Protein AF-M0EXF9-F1 (afdb_monomer)

InterPro domains:
  IPR001041 2Fe-2S ferredoxin-type iron-sulfur binding domain [PF00111] (17-67)
  IPR001041 2Fe-2S ferredoxin-type iron-sulfur binding domain [PS51085] (1-78)
  IPR001041 2Fe-2S ferredoxin-type iron-sulfur binding domain [cd00207] (19-73)
  IPR012675 Beta-grasp domain superfamily [G3DSA:3.10.20.30] (1-77)
  IPR036010 2Fe-2S ferredoxin-like superfamily [SSF54292] (14-73)

pLDDT: mean 95.65, std 4.31, range [72.06, 98.44]

Organism: NCBI:txid1227466

Radius of gyration: 11.76 Å; Cα contacts (8 Å, |Δi|>4): 146; chains: 1; bounding box: 29×29×27 Å

Mean predicted aligned error: 2.36 Å

Solvent-accessible surface area (backbone atoms only — not comparable to full-atom va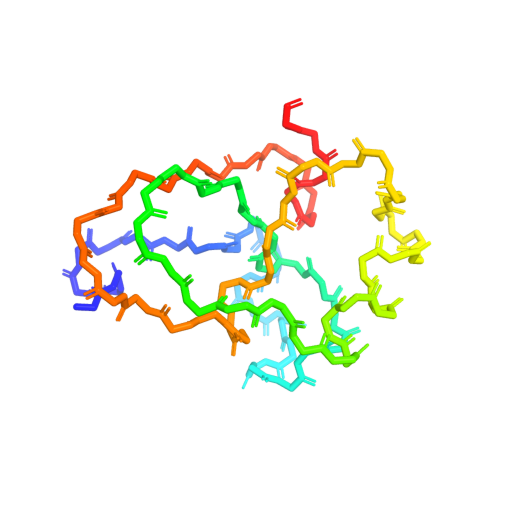lues): 4922 Å² total; per-residue (Å²): 108,57,66,83,74,77,46,74,64,39,37,74,71,35,68,76,71,53,54,86,58,66,57,76,68,56,31,37,22,26,33,73,49,71,41,55,55,79,83,46,74,59,50,54,57,43,40,52,36,82,88,38,41,80,84,56,79,60,42,46,56,66,73,50,47,80,74,55,68,68,50,77,47,74,30,44,61,64,33,20,67,50,113

Structure (mmCIF, N/CA/C/O backbone):
data_AF-M0EXF9-F1
#
_entry.id   AF-M0EXF9-F1
#
loop_
_atom_site.group_PDB
_atom_site.id
_atom_site.type_symbol
_atom_site.label_atom_id
_atom_site.label_alt_id
_atom_site.label_comp_id
_atom_site.label_asym_id
_atom_site.label_entity_id
_atom_site.label_seq_id
_atom_site.pdbx_PDB_ins_code
_a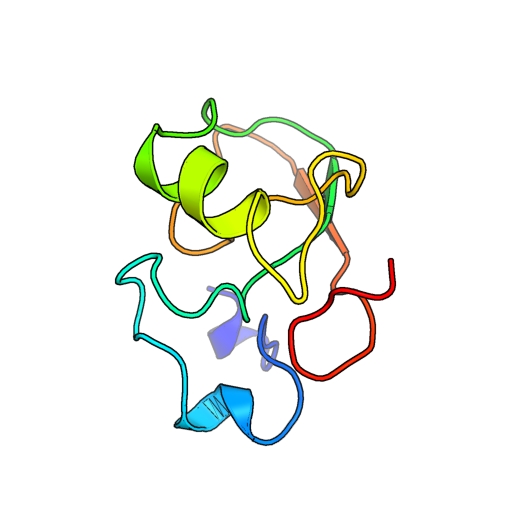tom_site.Cartn_x
_atom_site.Cartn_y
_atom_site.Cartn_z
_atom_site.occupancy
_atom_site.B_iso_or_equiv
_atom_site.auth_seq_id
_atom_site.auth_comp_id
_atom_site.auth_asym_id
_atom_site.auth_atom_id
_atom_site.pdbx_PDB_model_num
ATOM 1 N N . MET A 1 1 ? -7.214 -8.223 13.434 1.00 72.06 1 MET A N 1
ATOM 2 C CA . MET A 1 1 ? -6.011 -7.633 12.782 1.00 72.06 1 MET A CA 1
ATOM 3 C C . MET A 1 1 ? -5.363 -8.671 11.861 1.00 72.06 1 MET A C 1
ATOM 5 O O . MET A 1 1 ? -5.332 -9.828 12.249 1.00 72.06 1 MET A O 1
ATOM 9 N N . LEU A 1 2 ? -4.792 -8.311 10.697 1.00 85.56 2 LEU A N 1
ATOM 10 C CA . LEU A 1 2 ? -4.181 -9.290 9.758 1.00 85.56 2 LEU A CA 1
ATOM 11 C C . LEU A 1 2 ? -3.176 -10.247 10.426 1.00 85.56 2 LEU A C 1
ATOM 13 O O . LEU A 1 2 ? -3.166 -11.440 10.144 1.00 85.56 2 LEU A O 1
ATOM 17 N N . LYS A 1 3 ? -2.387 -9.731 11.375 1.00 83.06 3 LYS A N 1
ATOM 18 C CA . LYS A 1 3 ? -1.401 -10.511 12.131 1.00 83.06 3 LYS A CA 1
ATOM 19 C C . LYS A 1 3 ? -2.025 -11.640 12.963 1.00 83.06 3 LYS A C 1
ATOM 21 O O . LYS A 1 3 ? -1.410 -12.689 13.098 1.00 83.06 3 LYS A O 1
ATOM 26 N N . GLU A 1 4 ? -3.226 -11.442 13.506 1.00 91.00 4 GLU A N 1
ATOM 27 C CA . GLU A 1 4 ? -3.947 -12.473 14.274 1.00 91.00 4 GLU A CA 1
ATOM 28 C C . GLU A 1 4 ? -4.404 -13.623 13.370 1.00 91.00 4 GLU A C 1
ATOM 30 O O . GLU A 1 4 ? -4.463 -14.763 13.812 1.00 91.00 4 GLU A O 1
ATOM 35 N N . ALA A 1 5 ? -4.649 -13.332 12.089 1.00 91.19 5 ALA A N 1
ATOM 36 C CA . ALA A 1 5 ? -4.956 -14.320 11.060 1.00 91.19 5 ALA A CA 1
ATOM 37 C C . ALA A 1 5 ? -3.697 -14.920 10.399 1.00 91.19 5 ALA A C 1
ATOM 39 O O . ALA A 1 5 ? -3.812 -15.668 9.433 1.00 91.19 5 ALA A O 1
ATOM 40 N N . GLY A 1 6 ? -2.491 -14.574 10.868 1.00 91.88 6 GLY A N 1
ATOM 41 C CA . GLY A 1 6 ? -1.237 -15.027 10.256 1.00 91.88 6 GLY A CA 1
ATOM 42 C C . GLY A 1 6 ? -0.956 -14.431 8.870 1.00 91.88 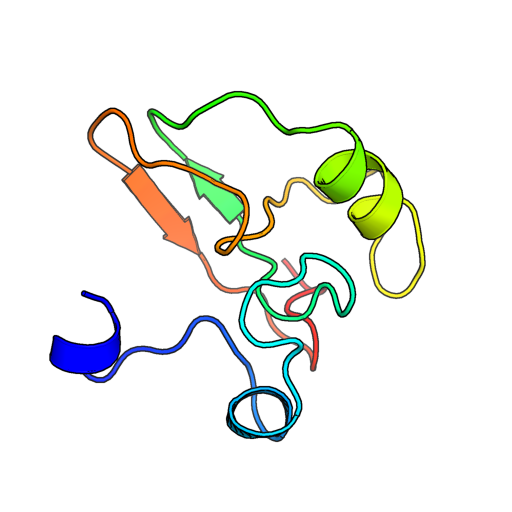6 GLY A C 1
ATOM 43 O O . GLY A 1 6 ? -0.151 -14.982 8.125 1.00 91.88 6 GLY A O 1
ATOM 44 N N . LEU A 1 7 ? -1.602 -13.314 8.517 1.00 92.12 7 LEU A N 1
ATOM 45 C CA . LEU A 1 7 ? -1.460 -12.646 7.222 1.00 92.12 7 LEU A CA 1
ATOM 46 C C . LEU A 1 7 ? -0.564 -11.402 7.308 1.00 92.12 7 LEU A C 1
ATOM 48 O O . LEU A 1 7 ? -0.484 -10.726 8.339 1.00 92.12 7 LEU A O 1
ATOM 52 N N . SER A 1 8 ? 0.078 -11.065 6.186 1.00 94.50 8 SER A N 1
ATOM 53 C CA . SER A 1 8 ? 0.988 -9.923 6.050 1.00 94.50 8 SER A CA 1
ATOM 54 C C . SER A 1 8 ? 0.703 -9.129 4.773 1.00 94.50 8 SER A C 1
ATOM 56 O O . SER A 1 8 ? 0.475 -9.695 3.711 1.00 94.50 8 SER A O 1
ATOM 58 N N . VAL A 1 9 ? 0.784 -7.797 4.868 1.00 96.44 9 VAL A N 1
ATOM 59 C CA . VAL A 1 9 ? 0.773 -6.875 3.709 1.00 96.44 9 VAL A CA 1
ATOM 60 C C . VAL A 1 9 ? 2.159 -6.683 3.090 1.00 96.44 9 VAL A C 1
ATOM 62 O O . VAL A 1 9 ? 2.324 -5.911 2.141 1.00 96.44 9 VAL A O 1
ATOM 65 N N . TYR A 1 10 ? 3.178 -7.324 3.653 1.00 97.38 10 TYR A N 1
ATOM 66 C CA . TYR A 1 10 ? 4.563 -7.202 3.232 1.00 97.38 10 TYR A CA 1
ATOM 67 C C . TYR A 1 10 ? 5.045 -8.502 2.609 1.00 97.38 10 TYR A C 1
ATOM 69 O O . TYR A 1 10 ? 4.795 -9.575 3.146 1.00 97.38 10 TYR A O 1
ATOM 77 N N . ASN A 1 11 ? 5.801 -8.380 1.521 1.00 97.19 11 ASN A N 1
ATOM 78 C CA . ASN A 1 11 ? 6.403 -9.517 0.842 1.00 97.19 11 ASN A CA 1
ATOM 79 C C . ASN A 1 11 ? 7.863 -9.686 1.289 1.00 97.19 11 ASN A C 1
ATOM 81 O O . ASN A 1 11 ? 8.640 -8.724 1.289 1.00 97.19 11 ASN A O 1
ATOM 85 N N . GLY A 1 12 ? 8.254 -10.918 1.622 1.00 96.44 12 GLY A N 1
ATOM 86 C CA . GLY A 1 12 ? 9.641 -11.298 1.898 1.00 96.44 12 GLY A CA 1
ATOM 87 C C . GLY A 1 12 ? 10.330 -10.385 2.919 1.00 96.44 12 GLY A C 1
ATOM 88 O O . GLY A 1 12 ? 9.829 -10.156 4.016 1.00 96.44 12 GLY A O 1
ATOM 89 N N . LYS A 1 13 ? 11.483 -9.806 2.552 1.00 97.25 13 LYS A N 1
ATOM 90 C CA . LYS A 1 13 ? 12.293 -8.967 3.462 1.00 97.25 13 LYS A CA 1
ATOM 91 C C . LYS A 1 13 ? 11.551 -7.738 4.005 1.00 97.25 13 LYS A C 1
ATOM 93 O O . LYS A 1 13 ? 11.931 -7.212 5.053 1.00 97.25 13 LYS A O 1
ATOM 98 N N . MET A 1 14 ? 10.493 -7.278 3.334 1.00 97.75 14 MET A N 1
ATOM 99 C CA . MET A 1 14 ? 9.725 -6.125 3.806 1.00 97.75 14 MET A CA 1
ATOM 100 C C . MET A 1 14 ? 8.896 -6.424 5.055 1.00 97.75 14 MET A C 1
ATOM 102 O O . MET A 1 14 ? 8.468 -5.478 5.710 1.00 97.75 14 MET A O 1
ATOM 106 N N . GLU A 1 15 ? 8.726 -7.689 5.451 1.00 95.38 15 GLU A N 1
ATOM 107 C CA . GLU A 1 15 ? 8.156 -8.028 6.763 1.00 95.38 15 GLU A CA 1
ATOM 108 C C . GLU A 1 15 ? 8.965 -7.417 7.916 1.00 95.38 15 GLU A C 1
ATOM 110 O O . GLU A 1 15 ? 8.398 -7.005 8.926 1.00 95.38 15 GLU A O 1
ATOM 115 N N . GLN A 1 16 ? 10.281 -7.278 7.730 1.00 96.44 16 GLN A N 1
ATOM 116 C CA . GLN A 1 16 ? 11.198 -6.740 8.736 1.00 96.44 16 GLN A CA 1
ATOM 117 C C . GLN A 1 16 ? 11.646 -5.306 8.424 1.00 96.44 16 GLN A C 1
ATOM 119 O O . GLN A 1 16 ? 11.787 -4.494 9.336 1.00 96.44 16 GLN A O 1
ATOM 124 N N . LEU A 1 17 ? 11.850 -4.977 7.141 1.00 97.44 17 LEU A N 1
ATOM 125 C CA . LEU A 1 17 ? 12.436 -3.702 6.696 1.00 97.44 17 LEU A CA 1
ATOM 126 C C . LEU A 1 17 ? 11.412 -2.595 6.386 1.00 97.44 17 LEU A C 1
ATOM 128 O O . LEU A 1 17 ? 11.774 -1.539 5.868 1.00 97.44 17 LEU A O 1
ATOM 132 N N . ASN A 1 18 ? 10.121 -2.817 6.642 1.00 97.75 18 ASN A N 1
ATOM 133 C CA . ASN A 1 18 ? 9.103 -1.797 6.390 1.00 97.75 18 ASN A CA 1
ATOM 134 C C . ASN A 1 18 ? 9.263 -0.548 7.276 1.00 97.75 18 ASN A C 1
ATOM 136 O O . ASN A 1 18 ? 9.875 -0.557 8.340 1.00 97.75 18 ASN A O 1
ATOM 140 N N . CYS A 1 19 ? 8.624 0.542 6.847 1.00 98.12 19 CYS A N 1
ATOM 141 C CA . CYS A 1 19 ? 8.645 1.830 7.545 1.00 98.12 19 CYS A CA 1
ATOM 142 C C . CYS A 1 19 ? 7.722 1.915 8.776 1.00 98.12 19 CYS A C 1
ATOM 144 O O . CYS A 1 19 ? 7.459 3.019 9.248 1.00 98.12 19 CYS A O 1
ATOM 146 N N . ARG A 1 20 ? 7.168 0.791 9.256 1.00 96.19 20 ARG A N 1
ATOM 147 C CA . ARG A 1 20 ? 6.296 0.720 10.445 1.00 96.19 20 ARG A CA 1
ATOM 148 C C . ARG A 1 20 ? 5.129 1.716 10.431 1.00 96.19 20 ARG A C 1
ATOM 150 O O . ARG A 1 20 ? 4.773 2.292 11.450 1.00 96.19 20 ARG A O 1
ATOM 157 N N . GLY A 1 21 ? 4.549 1.937 9.254 1.00 96.50 21 GLY A N 1
ATOM 158 C CA . GLY A 1 21 ? 3.407 2.834 9.078 1.00 96.50 21 GLY A CA 1
ATOM 159 C C . GLY A 1 21 ? 3.743 4.299 8.810 1.00 96.50 21 GLY A C 1
ATOM 160 O O . GLY A 1 21 ? 2.842 5.113 8.655 1.00 96.50 21 GLY A O 1
ATOM 161 N N . ALA A 1 22 ? 5.018 4.649 8.644 1.00 97.69 22 ALA A N 1
ATOM 162 C CA . ALA A 1 22 ? 5.415 6.013 8.315 1.00 97.69 22 ALA A CA 1
ATOM 163 C C . ALA A 1 22 ? 5.095 6.439 6.867 1.00 97.69 22 ALA A C 1
ATOM 165 O O . ALA A 1 22 ? 5.506 7.524 6.475 1.00 97.69 22 ALA A O 1
ATOM 166 N N . GLY A 1 23 ? 4.434 5.622 6.038 1.00 97.81 23 GLY A N 1
ATOM 167 C CA . GLY A 1 23 ? 4.052 5.979 4.662 1.00 97.81 23 GLY A CA 1
ATOM 168 C C . GLY A 1 23 ? 5.213 6.256 3.690 1.00 97.81 23 GLY A C 1
ATOM 169 O O . GLY A 1 23 ? 4.989 6.856 2.646 1.00 97.81 23 GLY A O 1
ATOM 170 N N . SER A 1 24 ? 6.454 5.870 4.017 1.00 97.31 24 SER A N 1
ATOM 171 C CA . SER A 1 24 ? 7.659 6.252 3.252 1.00 97.31 24 SER A CA 1
ATOM 172 C C . SER A 1 24 ? 8.306 5.128 2.437 1.00 97.31 24 SER A C 1
ATOM 174 O O . SER A 1 24 ? 9.024 5.421 1.488 1.00 97.31 24 SER A O 1
ATOM 176 N N . CYS A 1 25 ? 8.059 3.852 2.756 1.00 97.38 25 CYS A N 1
ATOM 177 C CA . CYS A 1 25 ? 8.647 2.737 1.994 1.00 97.38 25 CYS A CA 1
ATOM 178 C C . CYS A 1 25 ? 7.772 2.261 0.825 1.00 97.38 25 CYS A C 1
ATOM 180 O O . CYS A 1 25 ? 8.287 1.770 -0.169 1.00 97.38 25 CYS A O 1
ATOM 182 N N . GLY A 1 26 ? 6.445 2.383 0.930 1.00 97.56 26 GLY A N 1
ATOM 183 C CA . GLY A 1 26 ? 5.507 1.888 -0.082 1.00 97.56 26 GLY A CA 1
ATOM 184 C C . GLY A 1 26 ? 5.339 0.362 -0.156 1.00 97.56 26 GLY A C 1
ATOM 185 O O . GLY A 1 26 ? 4.603 -0.110 -1.011 1.00 97.56 26 GLY A O 1
ATOM 186 N N . SER A 1 27 ? 5.976 -0.437 0.707 1.00 98.12 27 SER A N 1
ATOM 187 C CA . SER A 1 27 ? 5.926 -1.908 0.595 1.00 98.12 27 SER A CA 1
ATOM 188 C C . SER A 1 27 ? 4.634 -2.560 1.086 1.00 98.12 27 SER A C 1
ATOM 190 O O . SER A 1 27 ? 4.409 -3.738 0.821 1.00 98.12 27 SER A O 1
ATOM 192 N N . CYS A 1 28 ? 3.785 -1.803 1.780 1.00 97.94 28 CYS A N 1
ATOM 193 C CA . CYS A 1 28 ? 2.433 -2.212 2.166 1.00 97.94 28 CYS A CA 1
ATOM 194 C C . CYS A 1 28 ? 1.391 -1.892 1.082 1.00 97.94 28 CYS A C 1
ATOM 196 O O . CYS A 1 28 ? 0.214 -1.758 1.408 1.00 97.94 28 CYS A O 1
ATOM 198 N N . ALA A 1 29 ? 1.812 -1.715 -0.177 1.00 98.25 29 ALA A N 1
ATOM 199 C CA . ALA A 1 29 ? 0.875 -1.475 -1.265 1.00 98.25 29 ALA A CA 1
ATOM 200 C C . ALA A 1 29 ? -0.025 -2.696 -1.477 1.00 98.25 29 ALA A C 1
ATOM 202 O O . ALA A 1 29 ? 0.469 -3.831 -1.519 1.00 98.25 29 ALA A O 1
ATOM 203 N N . VAL A 1 30 ? -1.322 -2.435 -1.575 1.00 98.00 30 VAL A N 1
ATOM 204 C CA . VAL A 1 30 ? -2.392 -3.411 -1.786 1.00 98.00 30 VAL A CA 1
ATOM 205 C C . VAL A 1 30 ? -3.438 -2.797 -2.707 1.00 98.00 30 VAL A C 1
ATOM 207 O O . VAL A 1 30 ? -3.681 -1.594 -2.636 1.00 98.00 30 VAL A O 1
ATOM 210 N N . GLN A 1 31 ? -4.056 -3.608 -3.554 1.00 97.75 31 GLN A N 1
ATOM 211 C CA . GLN A 1 31 ? -5.288 -3.214 -4.228 1.00 97.75 31 GLN A CA 1
ATOM 212 C C . GLN A 1 31 ? -6.444 -3.390 -3.245 1.00 97.75 31 GLN A C 1
ATOM 214 O O . GLN A 1 31 ? -6.438 -4.337 -2.453 1.00 97.75 31 GLN A O 1
ATOM 219 N N . VAL A 1 32 ? -7.392 -2.458 -3.262 1.00 97.69 32 VAL A N 1
ATOM 220 C CA . VAL A 1 32 ? -8.534 -2.447 -2.347 1.00 97.69 32 VAL A CA 1
ATOM 221 C C . VAL A 1 32 ? -9.797 -2.232 -3.159 1.00 97.69 32 VAL A C 1
ATOM 223 O O . VAL A 1 32 ? -9.868 -1.261 -3.906 1.00 97.69 32 VAL A O 1
ATOM 226 N N . ASP A 1 33 ? -10.770 -3.114 -2.974 1.00 97.88 33 ASP A N 1
ATOM 227 C CA . ASP A 1 33 ? -12.148 -2.926 -3.418 1.00 97.88 33 ASP A CA 1
ATOM 228 C C . ASP A 1 33 ? -13.046 -2.764 -2.183 1.00 97.88 33 ASP A C 1
ATOM 230 O O . ASP A 1 33 ? -12.841 -3.449 -1.177 1.00 97.88 33 ASP A O 1
ATOM 234 N N . GLY A 1 34 ? -14.003 -1.839 -2.228 1.00 97.50 34 GLY A N 1
ATOM 235 C CA . GLY A 1 34 ? -14.892 -1.511 -1.107 1.00 97.50 34 GLY A CA 1
ATOM 236 C C . GLY A 1 34 ? -14.590 -0.196 -0.374 1.00 97.50 34 GLY A C 1
ATOM 237 O O . GLY A 1 34 ? -13.890 0.692 -0.866 1.00 97.50 34 GLY A O 1
ATOM 238 N N . GLU A 1 35 ? -15.181 -0.045 0.813 1.00 98.00 35 GLU A N 1
ATOM 239 C CA . GLU A 1 35 ? -15.308 1.248 1.498 1.00 98.00 35 GLU A CA 1
ATOM 240 C C . GLU A 1 35 ? -14.087 1.588 2.366 1.00 98.00 35 GLU A C 1
ATOM 242 O O . GLU A 1 35 ? -13.882 1.059 3.467 1.00 98.00 35 GLU A O 1
ATOM 247 N N . VAL A 1 36 ? -13.274 2.530 1.880 1.00 98.38 36 VAL A N 1
ATOM 248 C CA . VAL A 1 36 ? -12.095 3.048 2.578 1.00 98.38 36 VAL A CA 1
ATOM 249 C C . VAL A 1 36 ? -11.976 4.562 2.473 1.00 98.38 36 VAL A C 1
ATOM 251 O O . VAL A 1 36 ? -12.402 5.177 1.501 1.00 98.38 36 VAL A O 1
ATOM 254 N N . SER A 1 37 ? -11.271 5.153 3.434 1.00 98.44 37 SER A N 1
ATOM 255 C CA . SER A 1 37 ? -10.969 6.583 3.436 1.00 98.44 37 SER A CA 1
ATOM 256 C C . SER A 1 37 ? -10.210 7.030 2.179 1.00 98.44 37 SER A C 1
ATOM 258 O O . SER A 1 37 ? -9.294 6.335 1.715 1.00 98.44 37 SER A O 1
ATOM 260 N N . GLU A 1 38 ? -10.466 8.256 1.730 1.00 98.06 38 GLU A N 1
ATOM 261 C CA . GLU A 1 38 ? -9.724 8.919 0.651 1.00 98.06 38 GLU A CA 1
ATOM 262 C C . GLU A 1 38 ? -8.195 8.942 0.879 1.00 98.06 38 GLU A C 1
ATOM 264 O O . GLU A 1 38 ? -7.728 9.109 2.013 1.00 98.06 38 GLU A O 1
ATOM 269 N N . PRO A 1 39 ? -7.372 8.818 -0.181 1.00 97.31 39 PRO A N 1
ATOM 270 C CA . PRO A 1 39 ? -5.923 8.840 -0.049 1.00 97.31 39 PRO A CA 1
ATOM 271 C C . PRO A 1 39 ? -5.377 10.208 0.364 1.00 97.31 39 PRO A C 1
ATOM 273 O O . PRO A 1 39 ? -5.632 11.246 -0.259 1.00 97.31 39 PRO A O 1
ATOM 276 N N . GLY A 1 40 ? -4.525 10.195 1.388 1.00 97.31 40 GLY A N 1
ATOM 277 C CA . GLY A 1 40 ? -3.825 11.382 1.869 1.00 97.31 40 GLY A CA 1
ATOM 278 C C . GLY A 1 40 ? -2.711 11.853 0.924 1.00 97.31 40 GLY A C 1
ATOM 279 O O . GLY A 1 40 ? -2.201 11.109 0.086 1.00 97.31 40 GLY A O 1
ATOM 280 N N . LYS A 1 41 ? -2.245 13.099 1.100 1.00 97.44 41 LYS A N 1
ATOM 281 C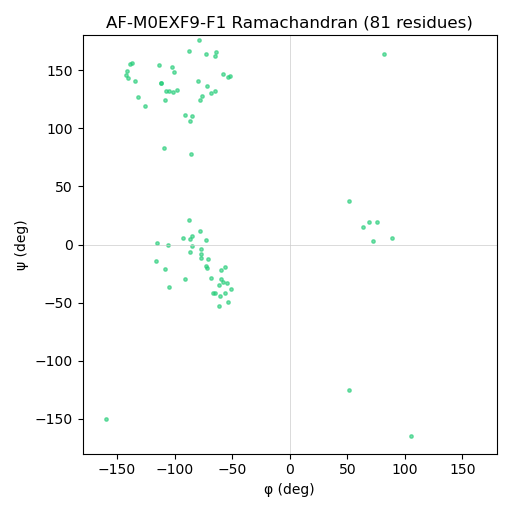 CA . LYS A 1 41 ? -1.169 13.690 0.270 1.00 97.44 41 LYS A CA 1
ATOM 282 C C . LYS A 1 41 ? 0.121 12.859 0.273 1.00 97.44 41 LYS A C 1
ATOM 284 O O . LYS A 1 41 ? 0.751 12.690 -0.766 1.00 97.44 41 LYS A O 1
ATOM 289 N N . LYS A 1 42 ? 0.507 12.339 1.442 1.00 97.38 42 LYS A N 1
ATOM 290 C CA . LYS A 1 42 ? 1.731 11.544 1.619 1.00 97.38 42 LYS A CA 1
ATOM 291 C C . LYS A 1 42 ? 1.663 10.205 0.889 1.00 97.38 42 LYS A C 1
ATOM 293 O O . LYS A 1 42 ? 2.634 9.806 0.257 1.00 97.38 42 LYS A O 1
ATOM 298 N N . GLU A 1 43 ? 0.510 9.548 0.958 1.00 98.12 43 GLU A N 1
ATOM 299 C CA . GLU A 1 43 ? 0.233 8.314 0.229 1.00 98.12 43 GLU A CA 1
ATOM 300 C C . GLU A 1 43 ? 0.320 8.544 -1.282 1.00 98.12 43 GLU A C 1
ATOM 302 O O . GLU A 1 43 ? 1.113 7.877 -1.945 1.00 98.12 43 GLU A O 1
ATOM 307 N N . LYS A 1 44 ? -0.402 9.550 -1.800 1.00 97.38 44 LYS A N 1
ATOM 308 C CA . LYS A 1 44 ? -0.372 9.922 -3.225 1.00 97.38 44 LYS A CA 1
ATOM 309 C C . LYS A 1 44 ? 1.053 10.181 -3.709 1.00 97.38 44 LYS A C 1
ATOM 311 O O . LYS A 1 44 ? 1.482 9.607 -4.706 1.00 97.38 44 LYS A O 1
ATOM 316 N N . ALA A 1 45 ? 1.807 10.994 -2.966 1.00 97.31 45 ALA A N 1
ATOM 317 C CA . ALA A 1 45 ? 3.194 11.294 -3.295 1.00 97.31 45 ALA A CA 1
ATOM 318 C C . ALA A 1 45 ? 4.061 10.029 -3.308 1.00 97.31 45 ALA A C 1
ATOM 320 O O . ALA A 1 45 ? 4.841 9.831 -4.231 1.00 97.31 45 ALA A O 1
ATOM 321 N N . ARG A 1 46 ? 3.923 9.142 -2.315 1.00 97.75 46 ARG A N 1
ATOM 322 C CA . ARG A 1 46 ? 4.718 7.912 -2.237 1.00 97.75 46 ARG A CA 1
ATOM 323 C C . ARG A 1 46 ? 4.429 6.948 -3.388 1.00 97.75 46 ARG A C 1
ATOM 325 O O . ARG A 1 46 ? 5.373 6.359 -3.908 1.00 97.75 46 ARG A O 1
ATOM 332 N N . LEU A 1 47 ? 3.162 6.784 -3.763 1.00 97.38 47 LEU A N 1
ATOM 333 C CA . LEU A 1 47 ? 2.738 5.889 -4.845 1.00 97.38 47 LEU A CA 1
ATOM 334 C C . LEU A 1 47 ? 3.088 6.421 -6.243 1.00 97.38 47 LEU A C 1
ATOM 336 O O . LEU A 1 47 ? 3.186 5.645 -7.186 1.00 9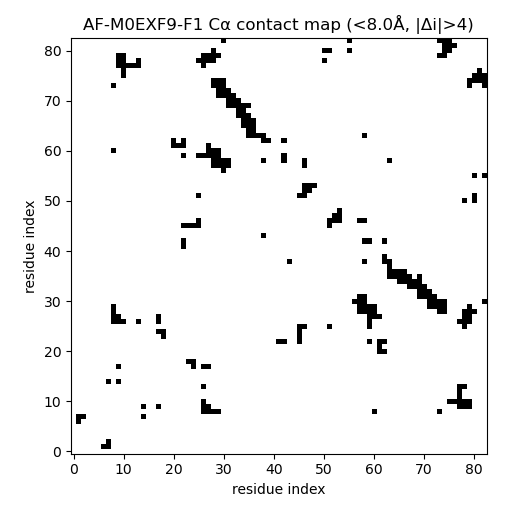7.38 47 LEU A O 1
ATOM 340 N N . TRP A 1 48 ? 3.363 7.719 -6.364 1.00 96.75 48 TRP A N 1
ATOM 341 C CA . TRP A 1 48 ? 3.894 8.326 -7.586 1.00 96.75 48 TRP A CA 1
ATOM 342 C C . TRP A 1 48 ? 5.357 7.970 -7.886 1.00 96.75 48 TRP A C 1
ATOM 344 O O . TRP A 1 48 ? 5.804 8.126 -9.019 1.00 96.75 48 TRP A O 1
ATOM 354 N N . PHE A 1 49 ? 6.119 7.523 -6.887 1.00 95.31 49 PHE A N 1
ATOM 355 C CA . PHE A 1 49 ? 7.548 7.251 -7.029 1.00 95.31 49 PHE A CA 1
ATOM 356 C C . PHE A 1 49 ? 7.844 5.750 -7.197 1.00 95.31 49 PHE A C 1
ATOM 358 O O . PHE A 1 49 ? 7.215 4.922 -6.525 1.00 95.31 49 PHE A O 1
ATOM 365 N N . PRO A 1 50 ? 8.908 5.390 -7.948 1.00 94.31 50 PRO A N 1
ATOM 366 C CA . PRO A 1 50 ? 9.349 4.006 -8.102 1.00 94.31 50 PRO A CA 1
ATOM 367 C C . PRO A 1 50 ? 9.539 3.283 -6.757 1.00 94.31 50 PRO A C 1
ATOM 369 O O . PRO A 1 50 ? 9.976 3.910 -5.784 1.00 94.31 50 PRO A O 1
ATOM 372 N N . PRO A 1 51 ? 9.235 1.974 -6.673 1.00 94.31 51 PRO A N 1
ATOM 373 C CA . PRO A 1 51 ? 8.841 1.091 -7.778 1.00 94.31 51 PRO A CA 1
ATOM 374 C C . PRO A 1 51 ? 7.340 1.127 -8.116 1.00 94.31 51 PRO A C 1
ATOM 376 O O . PRO A 1 51 ? 6.885 0.309 -8.910 1.00 94.31 51 PRO A O 1
ATOM 379 N N . HIS A 1 52 ? 6.577 2.040 -7.511 1.00 95.94 52 HIS A N 1
ATOM 380 C CA . HIS A 1 52 ? 5.183 2.280 -7.877 1.00 95.94 52 HIS A CA 1
ATOM 381 C C . HIS A 1 52 ? 5.085 3.310 -8.998 1.00 95.94 52 HIS A C 1
ATOM 383 O O . HIS A 1 52 ? 6.064 3.982 -9.334 1.00 95.94 52 HIS A O 1
ATOM 389 N N . HIS A 1 53 ? 3.901 3.401 -9.590 1.00 93.94 53 HIS A N 1
ATOM 390 C CA . HIS A 1 53 ? 3.612 4.310 -10.684 1.00 93.94 53 HIS A CA 1
ATOM 391 C C . HIS A 1 53 ? 2.196 4.884 -10.517 1.00 93.94 53 HIS A C 1
ATOM 393 O O . HIS A 1 53 ? 1.324 4.169 -10.024 1.00 93.94 53 HIS A O 1
ATOM 399 N N . PRO A 1 54 ? 1.919 6.122 -10.970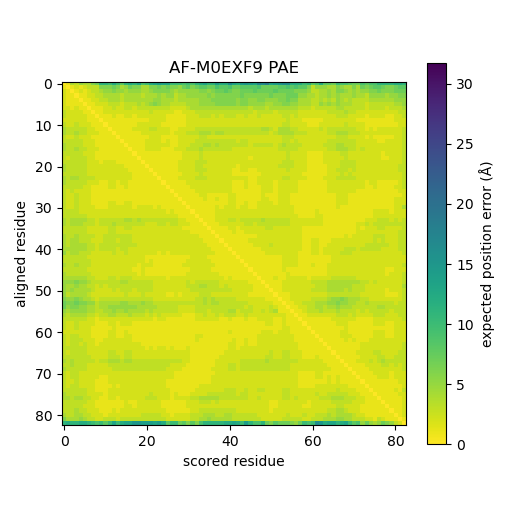 1.00 90.50 54 PRO A N 1
ATOM 400 C CA . PRO A 1 54 ? 0.583 6.724 -10.900 1.00 90.50 54 PRO A CA 1
ATOM 401 C C . PRO A 1 54 ? -0.542 5.919 -11.566 1.00 90.50 54 PRO A C 1
ATOM 403 O O . PRO A 1 54 ? -1.706 6.168 -11.281 1.00 90.50 54 PRO A O 1
ATOM 406 N N . SER A 1 55 ? -0.209 4.990 -12.467 1.00 90.81 55 SER A N 1
ATOM 407 C CA . SER A 1 55 ? -1.181 4.098 -13.111 1.00 90.81 55 SER A CA 1
ATOM 408 C C . SER A 1 55 ? -1.479 2.824 -12.315 1.00 90.81 55 SER A C 1
ATOM 410 O O . SER A 1 55 ? -2.308 2.036 -12.754 1.00 90.81 55 SER A O 1
ATOM 412 N N . HIS A 1 56 ? -0.773 2.565 -11.211 1.00 92.12 56 HIS A N 1
ATOM 413 C CA . HIS A 1 56 ? -1.081 1.435 -10.339 1.00 92.12 56 HIS A CA 1
ATOM 414 C C . HIS A 1 56 ? -2.286 1.792 -9.473 1.00 92.12 56 HIS A C 1
ATOM 416 O O . HIS A 1 56 ? -2.249 2.777 -8.735 1.00 92.12 56 HIS A O 1
ATOM 422 N N . ASP A 1 57 ? -3.320 0.960 -9.528 1.00 94.00 57 ASP A N 1
ATOM 423 C CA . ASP A 1 57 ? -4.502 1.103 -8.686 1.00 94.00 57 ASP A CA 1
ATOM 424 C C . ASP A 1 57 ? -4.282 0.410 -7.335 1.00 94.00 57 ASP A C 1
ATOM 426 O O . ASP A 1 57 ? -4.661 -0.738 -7.108 1.00 94.00 57 ASP A O 1
ATOM 430 N N . VAL A 1 58 ? -3.534 1.081 -6.459 1.00 97.12 58 VAL A N 1
ATOM 431 C CA . VAL A 1 58 ? -3.173 0.559 -5.138 1.00 97.12 58 VAL A CA 1
ATOM 432 C C . VAL A 1 58 ? -3.267 1.635 -4.066 1.00 97.12 58 VAL A C 1
ATOM 434 O O . VAL A 1 58 ? -3.103 2.828 -4.313 1.00 97.12 58 VAL A O 1
ATOM 437 N N . ARG A 1 59 ? -3.457 1.182 -2.831 1.00 98.12 59 ARG A N 1
ATOM 438 C CA . ARG A 1 59 ? -3.426 1.971 -1.602 1.00 98.12 59 ARG A CA 1
ATOM 439 C C . ARG A 1 59 ? -2.249 1.553 -0.734 1.00 98.12 59 ARG A C 1
ATOM 441 O O . ARG A 1 59 ? -1.788 0.413 -0.786 1.00 98.12 59 ARG A O 1
ATOM 448 N N . LEU A 1 60 ? -1.766 2.455 0.115 1.00 98.31 60 LEU A N 1
ATOM 449 C CA . LEU A 1 60 ? -0.867 2.083 1.205 1.00 98.31 60 LEU A CA 1
ATOM 450 C C . LEU A 1 60 ? -1.703 1.634 2.396 1.00 98.31 60 LEU A C 1
ATOM 452 O O . LEU A 1 60 ? -2.321 2.464 3.064 1.00 98.31 60 LEU A O 1
ATOM 456 N N . ALA A 1 61 ? -1.661 0.338 2.720 1.00 98.06 61 ALA A N 1
ATOM 457 C CA . ALA A 1 61 ? -2.458 -0.220 3.816 1.00 98.06 61 ALA A CA 1
ATOM 458 C C . ALA A 1 61 ? -2.233 0.519 5.148 1.00 98.06 61 ALA A C 1
ATOM 460 O O . ALA A 1 61 ? -3.154 0.697 5.932 1.00 98.06 61 ALA A O 1
ATOM 461 N N . CYS A 1 62 ? -1.018 1.017 5.400 1.00 97.75 62 CYS A N 1
ATOM 462 C CA . CYS A 1 62 ? -0.714 1.745 6.631 1.00 97.75 62 CYS A CA 1
ATOM 463 C C . CYS A 1 62 ? -1.223 3.194 6.681 1.00 97.75 62 CYS A C 1
ATOM 465 O O . CYS A 1 62 ? -1.069 3.844 7.712 1.00 97.75 62 CYS A O 1
ATOM 467 N N . GLN A 1 63 ? -1.742 3.731 5.577 1.00 98.25 63 GLN A N 1
ATOM 468 C CA . GLN A 1 63 ? -2.312 5.081 5.482 1.00 98.25 63 GLN A CA 1
ATOM 469 C C . GLN A 1 63 ? -3.817 5.051 5.172 1.00 98.25 63 GLN A C 1
ATOM 471 O O . GLN A 1 63 ? -4.424 6.108 5.042 1.00 98.25 63 GLN A O 1
ATOM 476 N N . THR A 1 64 ? -4.405 3.859 5.057 1.00 97.94 64 THR A N 1
ATOM 477 C CA . THR A 1 64 ? -5.799 3.653 4.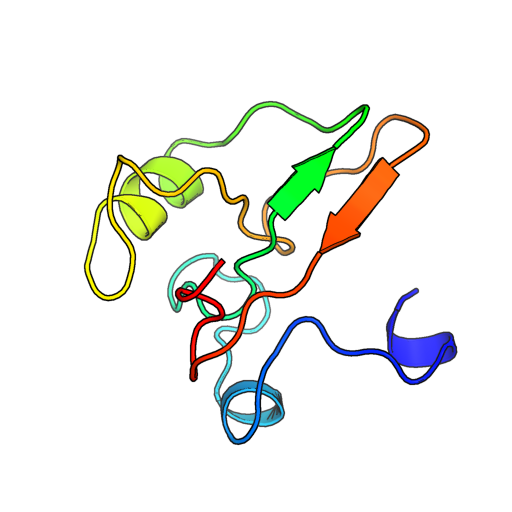653 1.00 97.94 64 THR A CA 1
ATOM 478 C C . THR A 1 64 ? -6.624 3.225 5.858 1.00 97.94 64 THR A C 1
ATOM 480 O O . THR A 1 64 ? -6.221 2.323 6.594 1.00 97.94 64 THR A O 1
ATOM 483 N N . LYS A 1 65 ? -7.779 3.860 6.065 1.00 97.81 65 LYS A N 1
ATOM 484 C CA . LYS A 1 65 ? -8.755 3.459 7.077 1.00 97.81 65 LYS A CA 1
ATOM 485 C C . LYS A 1 65 ? -9.895 2.696 6.405 1.00 97.81 65 LYS A C 1
ATOM 487 O O . LYS A 1 65 ? -10.427 3.161 5.404 1.00 97.81 65 LYS A O 1
ATOM 492 N N . VAL A 1 66 ? -10.245 1.543 6.968 1.00 97.25 66 VAL A N 1
ATOM 493 C CA . VAL A 1 66 ? -11.427 0.764 6.572 1.00 97.25 66 VAL A CA 1
ATOM 494 C C . VAL A 1 66 ? -12.670 1.445 7.138 1.00 97.25 66 VAL A C 1
ATOM 496 O O . VAL A 1 66 ? -12.705 1.755 8.332 1.00 97.25 66 VAL A O 1
ATOM 499 N N . GLU A 1 67 ? -13.647 1.712 6.278 1.00 98.19 67 GLU A N 1
ATOM 500 C CA . GLU A 1 67 ? -14.896 2.405 6.622 1.00 98.19 67 GLU A CA 1
ATOM 501 C C . GLU A 1 67 ? -16.134 1.517 6.431 1.00 98.19 67 GLU A C 1
ATOM 503 O O . GLU A 1 67 ? -17.167 1.803 7.031 1.00 98.19 67 GLU A O 1
ATOM 508 N N . GLY A 1 68 ? -15.986 0.392 5.728 1.00 97.44 68 GLY A N 1
ATOM 509 C CA . GLY A 1 68 ? -16.988 -0.663 5.592 1.00 97.44 68 GLY A CA 1
ATOM 510 C C . GLY A 1 68 ? -16.358 -1.987 5.159 1.00 97.44 68 GLY A C 1
ATOM 511 O O . GLY A 1 68 ? -15.200 -2.266 5.482 1.00 97.44 68 GLY A O 1
ATOM 512 N N . ASP A 1 69 ? -17.116 -2.810 4.439 1.00 97.50 69 ASP A N 1
ATOM 513 C CA . ASP A 1 69 ? -16.616 -4.087 3.927 1.00 97.50 69 ASP A CA 1
ATOM 514 C C . ASP A 1 69 ? -15.613 -3.860 2.787 1.00 97.50 69 ASP A C 1
ATOM 516 O O . ASP A 1 69 ? -15.812 -3.007 1.917 1.00 97.50 69 ASP A O 1
ATOM 520 N N . VAL A 1 70 ? -14.508 -4.614 2.814 1.00 97.44 70 VAL A N 1
ATOM 521 C CA . VAL A 1 70 ? -13.408 -4.480 1.851 1.00 97.44 70 VAL A CA 1
ATOM 522 C C . VAL A 1 70 ? -12.837 -5.830 1.439 1.00 97.44 70 VAL A C 1
ATOM 524 O O . VAL A 1 70 ? -12.655 -6.728 2.265 1.00 97.44 70 VAL A O 1
ATOM 527 N N . GLU A 1 71 ? -12.454 -5.928 0.172 1.00 96.94 71 GLU A N 1
ATOM 528 C CA . GLU A 1 71 ? -11.571 -6.968 -0.341 1.00 96.94 71 GLU A CA 1
ATOM 529 C C . GLU A 1 71 ? -10.181 -6.372 -0.588 1.00 96.94 71 GLU A C 1
ATOM 531 O O . GLU A 1 71 ? -10.028 -5.296 -1.167 1.00 96.94 71 GLU A O 1
ATOM 536 N N . VAL A 1 72 ? -9.138 -7.059 -0.113 1.00 96.56 72 VAL A N 1
ATOM 537 C CA . VAL A 1 72 ? -7.759 -6.564 -0.184 1.00 96.56 72 VAL A CA 1
ATOM 538 C C . VAL A 1 72 ? -6.875 -7.592 -0.869 1.00 96.56 72 VAL A C 1
ATOM 540 O O . VAL A 1 72 ? -6.672 -8.691 -0.355 1.00 96.56 72 VAL A O 1
ATOM 543 N N . THR A 1 73 ? -6.271 -7.198 -1.989 1.00 96.81 73 THR A N 1
ATOM 544 C CA . THR A 1 73 ? -5.348 -8.043 -2.752 1.00 96.81 73 THR A CA 1
ATOM 545 C C . THR A 1 73 ? -3.912 -7.554 -2.602 1.00 96.81 73 THR A C 1
ATOM 547 O O . THR A 1 73 ? -3.577 -6.402 -2.899 1.00 96.81 73 THR A O 1
ATOM 550 N N . LYS A 1 74 ? -3.017 -8.449 -2.163 1.00 96.75 74 LYS A N 1
ATOM 551 C CA . LYS A 1 74 ? -1.577 -8.181 -2.129 1.00 96.75 74 LYS A CA 1
ATOM 552 C C . LYS A 1 74 ? -0.911 -8.630 -3.431 1.00 96.75 74 LYS A C 1
ATOM 554 O O . LYS A 1 74 ? -0.757 -9.823 -3.675 1.00 96.75 74 LYS A O 1
ATOM 559 N N . GLY A 1 75 ? -0.448 -7.663 -4.224 1.00 95.69 75 GLY A N 1
ATOM 560 C CA . GLY A 1 75 ? 0.332 -7.923 -5.437 1.00 95.69 75 GLY A CA 1
ATOM 561 C C . GLY A 1 75 ? 1.688 -8.594 -5.169 1.00 95.69 75 GLY A C 1
ATOM 562 O O . GLY A 1 75 ? 2.215 -8.599 -4.048 1.00 95.69 75 GLY A O 1
ATOM 563 N N . ARG A 1 76 ? 2.299 -9.127 -6.232 1.00 95.75 76 ARG A N 1
ATOM 564 C CA . ARG A 1 76 ? 3.642 -9.734 -6.206 1.00 95.75 76 ARG A CA 1
ATOM 565 C C . ARG A 1 76 ? 4.752 -8.671 -6.221 1.00 95.75 76 ARG A C 1
ATOM 567 O O . ARG A 1 76 ? 4.513 -7.472 -6.356 1.00 95.75 76 ARG A O 1
ATOM 574 N N . GLY A 1 77 ? 6.003 -9.124 -6.110 1.00 96.06 77 GLY A N 1
ATOM 575 C CA . GLY A 1 77 ? 7.189 -8.260 -6.055 1.00 96.06 77 GLY A CA 1
ATOM 576 C C . GLY A 1 77 ? 7.445 -7.706 -4.653 1.00 96.06 77 GLY A C 1
ATOM 577 O O . GLY A 1 77 ? 6.579 -7.757 -3.786 1.00 96.06 77 GLY A O 1
ATOM 578 N N . LEU A 1 78 ? 8.645 -7.181 -4.399 1.00 96.94 78 LEU A N 1
ATOM 579 C CA . LEU A 1 78 ? 9.059 -6.796 -3.041 1.00 96.94 78 LEU A CA 1
ATOM 580 C C . LEU A 1 78 ? 8.153 -5.723 -2.398 1.00 96.94 78 LEU A C 1
ATOM 582 O O . LEU A 1 78 ? 7.970 -5.724 -1.182 1.00 96.94 78 LEU A O 1
ATOM 586 N N . PHE A 1 79 ? 7.551 -4.844 -3.203 1.00 97.06 79 PHE A N 1
ATOM 587 C CA . PHE A 1 79 ? 6.671 -3.770 -2.737 1.00 97.06 79 PHE A CA 1
ATOM 588 C C . PHE A 1 79 ? 5.191 -4.046 -3.012 1.00 97.06 79 PHE A C 1
ATOM 590 O O . PHE A 1 79 ? 4.348 -3.243 -2.623 1.00 97.06 79 PHE A O 1
ATOM 597 N N . GLY A 1 80 ? 4.858 -5.185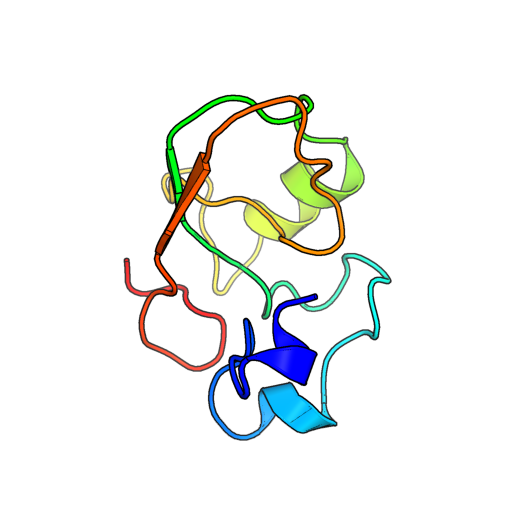 -3.624 1.00 95.75 80 GLY A N 1
ATOM 598 C CA . GLY A 1 80 ? 3.512 -5.457 -4.130 1.00 95.75 80 GLY A CA 1
ATOM 599 C C . GLY A 1 80 ? 3.182 -4.715 -5.426 1.00 95.75 80 GLY A C 1
ATOM 600 O O . GLY A 1 80 ? 2.014 -4.526 -5.724 1.00 95.75 80 GLY A O 1
ATOM 601 N N . GLN A 1 81 ? 4.195 -4.254 -6.165 1.00 93.69 81 GLN A N 1
ATOM 602 C CA . GLN A 1 81 ? 4.036 -3.417 -7.358 1.00 93.69 81 GLN A CA 1
ATOM 603 C C . GLN A 1 81 ? 3.590 -4.180 -8.619 1.00 93.69 81 GLN A C 1
ATOM 605 O O . GLN A 1 81 ? 3.429 -3.573 -9.671 1.00 93.69 81 GLN A O 1
ATOM 610 N N . HIS A 1 82 ? 3.463 -5.505 -8.543 1.00 92.00 82 HIS A N 1
ATOM 611 C CA . HIS A 1 82 ? 2.968 -6.341 -9.637 1.00 92.00 82 HIS A CA 1
ATOM 612 C C . HIS A 1 82 ? 1.583 -6.859 -9.259 1.00 92.00 82 HIS A C 1
ATOM 614 O O . HIS A 1 82 ? 1.462 -7.952 -8.692 1.00 92.00 82 HIS A O 1
ATOM 620 N N . VAL A 1 83 ? 0.591 -6.009 -9.508 1.00 76.88 83 VAL A N 1
ATOM 621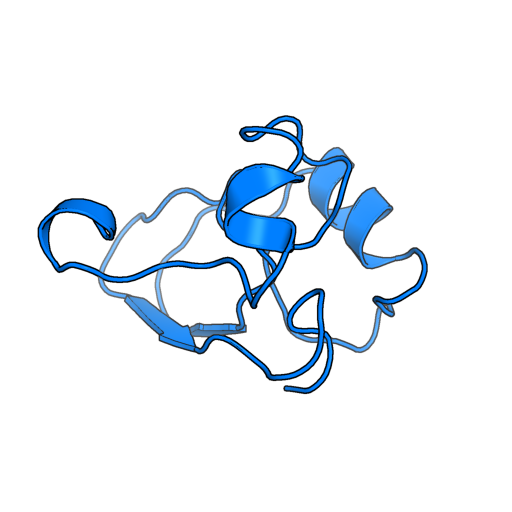 C CA . VAL A 1 83 ? -0.846 -6.273 -9.371 1.00 76.88 83 VAL A CA 1
ATOM 622 C C . VAL A 1 83 ? -1.391 -6.785 -10.694 1.00 76.88 83 VAL A C 1
ATOM 624 O O . VAL A 1 83 ? -1.027 -6.188 -11.732 1.00 76.88 83 VAL A O 1
#

Sequence (83 aa):
MLKEAGLSVYNGKMEQLNCRGAGSCGSCAVQVDGEVSEPGKKEKARLWFPPHHPSHDVRLACQTKVEGDVEVTKGRGLFGQHV

Foldseek 3Di:
DCVVVVHDLFDDPCVPVPPQLPLAPLLSKKAKDDDKDDDDPSFCVNQCDPPHHNPDRTTRPSRIDGPDDMDIGQADDRSSRHD

Nearest PDB structures (foldseek):
  3lb8-assembly1_C  TM=6.806E-01  e=2.320E-02  Pseudomonas putida
  6nbl-assembly2_D  TM=8.190E-01  e=8.294E-02  Pseudomonas putida
  1uwm-assembly1_A  TM=7.062E-01  e=1.101E-01  Rhodobacter capsulatus
  1xlq-assembly3_C  TM=7.757E-01  e=2.234E-01  Pseudomonas putida
  1r7s-assembly3_C  TM=8.159E-01  e=2.965E-01  Pseudomonas putida

Secondary structure (DSSP, 8-state):
-GGGGT--SS-TTHHHHS-TTSSSS-TTEEEEEEEEPPPPHHHHHHHTSTTS-TT---EEGGG--EEEEEEEE--BSTTS-B-